Protein AF-A0A2D5EQQ9-F1 (afdb_monomer_lite)

Structure (mmCIF, N/CA/C/O backbone):
data_AF-A0A2D5EQQ9-F1
#
_entry.id   AF-A0A2D5EQQ9-F1
#
loop_
_atom_site.group_PDB
_atom_site.id
_atom_site.type_symbol
_atom_site.label_atom_id
_atom_site.label_alt_id
_atom_site.label_comp_id
_atom_site.label_asym_id
_atom_site.label_entity_id
_atom_site.label_seq_id
_atom_site.pdbx_PDB_ins_code
_atom_site.Cartn_x
_atom_site.Cartn_y
_atom_site.Cartn_z
_atom_site.occupancy
_atom_site.B_iso_or_equiv
_atom_site.auth_seq_id
_atom_site.auth_comp_id
_atom_site.auth_asym_id
_atom_site.auth_atom_id
_atom_site.pdbx_PDB_model_num
ATOM 1 N N . MET A 1 1 ? 34.894 41.410 -49.220 1.00 40.41 1 MET A N 1
ATOM 2 C CA . MET A 1 1 ? 35.485 40.521 -48.196 1.00 40.41 1 MET A CA 1
ATOM 3 C C . MET A 1 1 ? 34.356 39.900 -47.377 1.00 40.41 1 MET A C 1
ATOM 5 O O . MET A 1 1 ? 33.837 40.583 -46.500 1.00 40.41 1 MET A O 1
ATOM 9 N N . PRO A 1 2 ? 33.877 38.683 -47.694 1.00 42.31 2 PRO A N 1
ATOM 10 C CA . PRO A 1 2 ? 32.874 38.020 -46.878 1.00 42.31 2 PRO A CA 1
ATOM 11 C C . PRO A 1 2 ? 33.520 37.191 -45.761 1.00 42.31 2 PRO A C 1
ATOM 13 O O . PRO A 1 2 ? 34.627 36.673 -45.877 1.00 42.31 2 PRO A O 1
ATOM 16 N N . ARG A 1 3 ? 32.778 37.153 -44.659 1.00 48.28 3 ARG A N 1
ATOM 17 C CA . ARG A 1 3 ? 33.072 36.603 -43.340 1.00 48.28 3 ARG A CA 1
ATOM 18 C C . ARG A 1 3 ? 33.308 35.090 -43.381 1.00 48.28 3 ARG A C 1
ATOM 20 O O . ARG A 1 3 ? 32.422 34.349 -43.790 1.00 48.28 3 ARG A O 1
ATOM 27 N N . ALA A 1 4 ? 34.445 34.638 -42.861 1.00 45.56 4 ALA A N 1
ATOM 28 C CA . ALA A 1 4 ? 34.632 33.250 -42.456 1.00 45.56 4 ALA A CA 1
ATOM 29 C C . ALA A 1 4 ? 34.113 33.097 -41.016 1.00 45.56 4 ALA A C 1
ATOM 31 O O . ALA A 1 4 ? 34.856 33.287 -40.056 1.00 45.56 4 ALA A O 1
ATOM 32 N N . LEU A 1 5 ? 32.812 32.827 -40.857 1.00 48.72 5 LEU A N 1
ATOM 33 C CA . LEU A 1 5 ? 32.310 32.274 -39.599 1.00 48.72 5 LEU A CA 1
ATOM 34 C C . LEU A 1 5 ? 32.779 30.818 -39.530 1.00 48.72 5 LEU A C 1
ATOM 36 O O . LEU A 1 5 ? 32.319 29.969 -40.291 1.00 48.72 5 LEU A O 1
ATOM 40 N N . SER A 1 6 ? 33.746 30.566 -38.652 1.00 48.50 6 SER A N 1
ATOM 41 C CA . SER A 1 6 ? 34.345 29.258 -38.405 1.00 48.50 6 SER A CA 1
ATOM 42 C C . SER A 1 6 ? 33.288 28.190 -38.126 1.00 48.50 6 SER A C 1
ATOM 44 O O . SER A 1 6 ? 32.536 28.275 -37.156 1.00 48.50 6 SER A O 1
ATOM 46 N N . ALA A 1 7 ? 33.309 27.127 -38.930 1.00 52.78 7 ALA A N 1
ATOM 47 C CA . ALA A 1 7 ? 32.502 25.918 -38.758 1.00 52.78 7 ALA A CA 1
ATOM 48 C C . ALA A 1 7 ? 32.647 25.263 -37.363 1.00 52.78 7 ALA A C 1
ATOM 50 O O . ALA A 1 7 ? 31.783 24.497 -36.947 1.00 52.78 7 ALA A O 1
ATOM 51 N N . LEU A 1 8 ? 33.697 25.606 -36.605 1.00 49.38 8 LEU A N 1
ATOM 52 C CA . LEU A 1 8 ? 33.894 25.149 -35.228 1.00 49.38 8 LEU A CA 1
ATOM 53 C C . LEU A 1 8 ? 32.837 25.662 -34.237 1.00 49.38 8 LEU A C 1
ATOM 55 O O . LEU A 1 8 ? 32.541 24.966 -33.269 1.00 49.38 8 LEU A O 1
ATOM 59 N N . THR A 1 9 ? 32.237 26.836 -34.455 1.00 51.38 9 THR A N 1
ATOM 60 C CA . THR A 1 9 ? 31.252 27.386 -33.504 1.00 51.38 9 THR A CA 1
ATOM 61 C C . THR A 1 9 ? 29.887 26.700 -33.629 1.00 51.38 9 THR A C 1
ATOM 63 O O . THR A 1 9 ? 29.162 26.582 -32.645 1.00 51.38 9 THR A O 1
ATOM 66 N N . LEU A 1 10 ? 29.555 26.174 -34.813 1.00 49.75 10 LEU A N 1
ATOM 67 C CA . LEU A 1 10 ? 28.319 25.419 -35.054 1.00 49.75 10 LEU A CA 1
ATOM 68 C C . LEU A 1 10 ? 28.370 23.997 -34.470 1.00 49.75 10 LEU A C 1
ATOM 70 O O . LEU A 1 10 ? 27.341 23.481 -34.042 1.00 49.75 10 LEU A O 1
ATOM 74 N N . LEU A 1 11 ? 29.555 23.382 -34.383 1.00 49.22 11 LEU A N 1
ATOM 75 C CA . LEU A 1 11 ? 29.698 22.026 -33.841 1.00 49.22 11 LEU A CA 1
ATOM 76 C C . LEU A 1 11 ? 29.570 21.979 -32.306 1.00 49.22 11 LEU A C 1
ATOM 78 O O . LEU A 1 11 ? 29.047 21.010 -31.759 1.00 49.22 11 LEU A O 1
ATOM 82 N N . ALA A 1 12 ? 29.992 23.041 -31.611 1.00 48.69 12 ALA A N 1
ATOM 83 C CA . ALA A 1 12 ? 29.903 23.127 -30.151 1.00 48.69 12 ALA A CA 1
ATOM 84 C C . ALA A 1 12 ? 28.453 23.270 -29.643 1.00 48.69 12 ALA A C 1
ATOM 86 O O . ALA A 1 12 ? 28.118 22.755 -28.580 1.00 48.69 12 ALA A O 1
ATOM 87 N N . LEU A 1 13 ? 27.571 23.908 -30.420 1.00 50.28 13 LEU A N 1
ATOM 88 C CA . LEU A 1 13 ? 26.146 24.042 -30.087 1.00 50.28 13 LEU A CA 1
ATOM 89 C C . LEU A 1 13 ? 25.330 22.778 -30.399 1.00 50.28 13 LEU A C 1
ATOM 91 O O . LEU A 1 13 ? 24.306 22.548 -29.762 1.00 50.28 13 LEU A O 1
ATOM 95 N N . ALA A 1 14 ? 25.793 21.927 -31.319 1.00 48.41 14 ALA A N 1
ATOM 96 C CA . ALA A 1 14 ? 25.119 20.668 -31.640 1.00 48.41 14 ALA A CA 1
ATOM 97 C C . ALA A 1 14 ? 25.336 19.577 -30.571 1.00 48.41 14 ALA A C 1
ATOM 99 O O . ALA A 1 14 ? 24.468 18.729 -30.376 1.00 48.41 14 ALA A O 1
ATOM 100 N N . PHE A 1 15 ? 26.454 19.612 -29.835 1.00 45.69 15 PHE A N 1
ATOM 101 C CA . PHE A 1 15 ? 26.747 18.619 -28.791 1.00 45.69 15 PHE A CA 1
ATOM 102 C C . PHE A 1 15 ? 26.073 18.902 -27.442 1.00 45.69 15 PHE A C 1
ATOM 104 O O . PHE A 1 15 ? 25.844 17.972 -26.672 1.00 45.69 15 PHE A O 1
ATOM 111 N N . ALA A 1 16 ? 25.695 20.151 -27.161 1.00 48.94 16 ALA A N 1
ATOM 112 C CA . ALA A 1 16 ? 24.979 20.492 -25.930 1.00 48.94 16 ALA A CA 1
ATOM 113 C C . ALA A 1 16 ? 23.494 20.067 -25.950 1.00 48.94 16 ALA A C 1
ATOM 115 O O . ALA A 1 16 ? 22.870 19.980 -24.896 1.00 48.94 16 ALA A O 1
ATOM 116 N N . GLY A 1 17 ? 22.924 19.778 -27.128 1.00 43.56 17 GLY A N 1
ATOM 117 C CA . GLY A 1 17 ? 21.508 19.417 -27.285 1.00 43.56 17 GLY A CA 1
ATOM 118 C C . GLY A 1 17 ? 21.184 17.923 -27.162 1.00 43.56 17 GLY A C 1
ATOM 119 O O . GLY A 1 17 ? 20.019 17.575 -27.009 1.00 43.56 17 GLY A O 1
ATOM 120 N N . LEU A 1 18 ? 22.182 17.033 -27.211 1.00 48.16 18 LEU A N 1
ATOM 121 C CA . LEU A 1 18 ? 21.971 15.573 -27.203 1.00 48.16 18 LEU A CA 1
ATOM 122 C C . LEU A 1 18 ? 22.062 14.931 -25.807 1.00 48.16 18 LEU A C 1
ATOM 124 O O . LEU A 1 18 ? 21.893 13.723 -25.681 1.00 48.16 18 LEU A O 1
ATOM 128 N N . LEU A 1 19 ? 22.305 15.723 -24.758 1.00 50.00 19 LEU A N 1
ATOM 129 C CA . LEU A 1 19 ? 22.384 15.256 -23.366 1.00 50.00 19 LEU A CA 1
ATOM 130 C C . LEU A 1 19 ? 21.147 15.596 -22.527 1.00 50.00 19 LEU A C 1
ATOM 132 O O . LEU A 1 19 ? 21.122 15.309 -21.331 1.00 50.00 19 LEU A O 1
ATOM 136 N N . ALA A 1 20 ? 20.095 16.145 -23.137 1.00 47.59 20 ALA A N 1
ATOM 137 C CA . ALA A 1 20 ? 18.785 16.214 -22.503 1.00 47.59 20 ALA A CA 1
ATOM 138 C C . ALA A 1 20 ? 18.119 14.828 -22.570 1.00 47.59 20 ALA A C 1
ATOM 140 O O . ALA A 1 20 ? 17.139 14.618 -23.280 1.00 47.59 20 ALA A O 1
ATOM 141 N N . CYS A 1 21 ? 18.688 13.853 -21.854 1.00 53.38 21 CYS A N 1
ATOM 142 C CA . CYS A 1 21 ? 17.935 12.680 -21.441 1.00 53.38 21 CYS A CA 1
ATOM 143 C C . CYS A 1 21 ? 16.752 13.205 -20.628 1.00 53.38 21 CYS A C 1
ATOM 145 O O . CYS A 1 21 ? 16.937 13.699 -19.516 1.00 53.38 21 CYS A O 1
ATOM 147 N N . ASP A 1 22 ? 15.558 13.137 -21.204 1.00 46.75 22 ASP A N 1
ATOM 148 C CA . ASP A 1 22 ? 14.295 13.325 -20.505 1.00 46.75 22 ASP A CA 1
ATOM 149 C C . ASP A 1 22 ? 14.185 12.233 -19.427 1.00 46.75 22 ASP A C 1
ATOM 151 O O . ASP A 1 22 ? 13.644 11.154 -19.644 1.00 46.75 22 ASP A O 1
ATOM 155 N N . GLN A 1 23 ? 14.818 12.463 -18.272 1.00 52.91 23 GLN A N 1
ATOM 156 C CA . GLN A 1 23 ? 14.775 11.579 -17.104 1.00 52.91 23 GLN A CA 1
ATOM 157 C C . GLN A 1 23 ? 13.529 11.850 -16.256 1.00 52.91 23 GLN A C 1
ATOM 159 O O . GLN A 1 23 ? 13.553 11.746 -15.027 1.00 52.91 23 GLN A O 1
ATOM 164 N N . SER A 1 24 ? 12.420 12.207 -16.900 1.00 60.59 24 SER A N 1
ATOM 165 C CA . SER A 1 24 ? 11.129 12.284 -16.238 1.00 60.59 24 SER A CA 1
ATOM 166 C C . SER A 1 24 ? 10.724 10.870 -15.828 1.00 60.59 24 SER A C 1
ATOM 168 O O . SER A 1 24 ? 10.149 10.109 -16.603 1.00 60.59 24 SER A O 1
ATOM 170 N N . THR A 1 25 ? 11.065 10.474 -14.599 1.00 72.25 25 THR A N 1
ATOM 171 C CA . THR A 1 25 ? 10.564 9.223 -14.024 1.00 72.25 25 THR A CA 1
ATOM 172 C C . THR A 1 25 ? 9.053 9.366 -13.891 1.00 72.25 25 THR A C 1
ATOM 174 O O . THR A 1 25 ? 8.561 10.058 -13.002 1.00 72.25 25 THR A O 1
ATOM 177 N N . HIS A 1 26 ? 8.304 8.753 -14.803 1.00 86.94 26 HIS A N 1
ATOM 178 C CA . HIS A 1 26 ? 6.853 8.699 -14.703 1.00 86.94 26 HIS A CA 1
ATOM 179 C C . HIS A 1 26 ? 6.471 7.772 -13.553 1.00 86.94 26 HIS A C 1
ATOM 181 O O . HIS A 1 26 ? 6.958 6.647 -13.479 1.00 86.94 26 HIS A O 1
ATOM 187 N N . PHE A 1 27 ? 5.592 8.228 -12.667 1.00 90.12 27 PHE A N 1
ATOM 188 C CA . PHE A 1 27 ? 5.031 7.404 -11.603 1.00 90.12 27 PHE A CA 1
ATOM 189 C C . PHE A 1 27 ? 3.633 6.940 -12.001 1.00 90.12 27 PHE A C 1
ATOM 191 O O . PHE A 1 27 ? 2.876 7.676 -12.639 1.00 90.12 27 PHE A O 1
ATOM 198 N N . ARG A 1 28 ? 3.292 5.703 -11.637 1.00 91.75 28 ARG A N 1
ATOM 199 C CA . ARG A 1 28 ? 1.947 5.152 -11.816 1.00 91.75 28 ARG A CA 1
ATOM 200 C C . ARG A 1 28 ? 1.480 4.431 -10.558 1.00 91.75 28 ARG A C 1
ATOM 202 O O . ARG A 1 28 ? 2.297 3.754 -9.924 1.00 91.75 28 ARG A O 1
ATOM 209 N N . PRO A 1 29 ? 0.168 4.470 -10.274 1.00 92.94 29 PRO A N 1
ATOM 210 C CA . PRO A 1 29 ? -0.389 3.787 -9.125 1.00 92.94 29 PRO A CA 1
ATOM 211 C C . PRO A 1 29 ? -0.305 2.270 -9.300 1.00 92.94 29 PRO A C 1
ATOM 213 O O . PRO A 1 29 ? -0.625 1.717 -10.358 1.00 92.94 29 PRO A O 1
ATOM 216 N N . VAL A 1 30 ? 0.077 1.601 -8.221 1.00 94.06 30 VAL A N 1
ATOM 217 C CA . VAL A 1 30 ? 0.057 0.152 -8.046 1.00 94.06 30 VAL A CA 1
ATOM 218 C C . VAL A 1 30 ? -0.937 -0.155 -6.938 1.00 94.06 30 VAL A C 1
ATOM 220 O O . VAL A 1 30 ? -0.807 0.355 -5.826 1.00 94.06 30 VAL A O 1
ATOM 223 N N . ALA A 1 31 ? -1.952 -0.959 -7.240 1.00 94.12 31 ALA A N 1
ATOM 224 C CA . ALA A 1 31 ? -2.908 -1.394 -6.228 1.00 94.12 31 ALA A CA 1
ATOM 225 C C . ALA A 1 31 ? -2.278 -2.462 -5.322 1.00 94.12 31 ALA A C 1
ATOM 227 O O . ALA A 1 31 ? -1.604 -3.378 -5.804 1.00 94.12 31 ALA A O 1
ATOM 228 N N . VAL A 1 32 ? -2.486 -2.318 -4.015 1.00 92.88 32 VAL A N 1
ATOM 229 C CA . VAL A 1 32 ? -1.987 -3.242 -2.996 1.00 92.88 32 VAL A CA 1
ATOM 230 C C . VAL A 1 32 ? -3.148 -4.101 -2.506 1.00 92.88 32 VAL A C 1
ATOM 232 O O . VAL A 1 32 ? -4.038 -3.629 -1.807 1.00 92.88 32 VAL A O 1
ATOM 235 N N . ASP A 1 33 ? -3.124 -5.374 -2.880 1.00 91.75 33 ASP A N 1
ATOM 236 C CA . ASP A 1 33 ? -4.134 -6.367 -2.533 1.00 91.75 33 ASP A CA 1
ATOM 237 C C . ASP A 1 33 ? -3.710 -7.201 -1.312 1.00 91.75 33 ASP A C 1
ATOM 239 O O . ASP A 1 33 ? -2.534 -7.261 -0.940 1.00 91.75 33 ASP A O 1
ATOM 243 N N . GLY A 1 34 ? -4.668 -7.925 -0.726 1.00 88.00 34 GLY A N 1
ATOM 244 C CA . GLY A 1 34 ? -4.435 -8.830 0.408 1.00 88.00 34 GLY A CA 1
ATOM 245 C C . GLY A 1 34 ? -4.532 -8.164 1.782 1.00 88.00 34 GLY A C 1
ATOM 246 O O . GLY A 1 34 ? -4.389 -8.846 2.794 1.00 88.00 34 GLY A O 1
ATOM 247 N N . LEU A 1 35 ? -4.817 -6.859 1.824 1.00 89.38 35 LEU A N 1
ATOM 248 C CA . LEU A 1 35 ? -5.071 -6.124 3.058 1.00 89.38 35 LEU A CA 1
ATOM 249 C C . LEU A 1 35 ? -6.427 -6.534 3.675 1.00 89.38 35 LEU A C 1
ATOM 251 O O . LEU A 1 35 ? -7.410 -6.702 2.943 1.00 89.38 35 LEU A O 1
ATOM 255 N N . PRO A 1 36 ? -6.502 -6.713 5.004 1.00 87.94 36 PRO A N 1
ATOM 256 C CA . PRO A 1 36 ? -7.718 -7.118 5.701 1.00 87.94 36 PRO A CA 1
ATOM 257 C C . PRO A 1 36 ? -8.754 -5.989 5.676 1.00 87.94 36 PRO A C 1
ATOM 259 O O . PRO A 1 36 ? -8.397 -4.827 5.738 1.00 87.94 36 PRO A O 1
ATOM 262 N N . ARG A 1 37 ? -10.051 -6.298 5.605 1.00 86.44 37 ARG A N 1
ATOM 263 C CA . ARG A 1 37 ? -11.117 -5.278 5.581 1.00 86.44 37 ARG A CA 1
ATOM 264 C C . ARG A 1 37 ? -11.869 -5.246 6.902 1.00 86.44 37 ARG A C 1
ATOM 266 O O . ARG A 1 37 ? -12.277 -6.294 7.399 1.00 86.44 37 ARG A O 1
ATOM 273 N N . CYS A 1 38 ? -12.118 -4.048 7.424 1.00 84.75 38 CYS A N 1
ATOM 274 C CA . CYS A 1 38 ? -13.111 -3.875 8.475 1.00 84.75 38 CYS A CA 1
ATOM 275 C C . CYS A 1 38 ? -14.523 -4.132 7.940 1.00 84.75 38 CYS A C 1
ATOM 277 O O . CYS A 1 38 ? -14.817 -3.872 6.770 1.00 84.75 38 CYS A O 1
ATOM 279 N N . THR A 1 39 ? -15.381 -4.674 8.803 1.00 80.88 39 THR A N 1
ATOM 280 C CA . THR A 1 39 ? -16.784 -4.967 8.496 1.00 80.88 39 THR A CA 1
ATOM 281 C C . THR A 1 39 ? -17.677 -4.325 9.559 1.00 80.88 39 THR A C 1
ATOM 283 O O . THR A 1 39 ? -17.447 -4.588 10.740 1.00 80.88 39 THR A O 1
ATOM 286 N N . PRO A 1 40 ? -18.729 -3.569 9.182 1.00 78.00 40 PRO A N 1
ATOM 287 C CA . PRO A 1 40 ? -19.117 -3.153 7.826 1.00 78.00 40 PRO A CA 1
ATOM 288 C C . PRO A 1 40 ? -18.055 -2.307 7.088 1.00 78.00 40 PRO A C 1
ATOM 290 O O . PRO A 1 40 ? -17.161 -1.749 7.725 1.00 78.00 40 PRO A O 1
ATOM 293 N N . PRO A 1 41 ? -18.118 -2.238 5.740 1.00 71.94 41 PRO A N 1
ATOM 294 C CA . PRO A 1 41 ? -17.170 -1.464 4.937 1.00 71.94 41 PRO A CA 1
ATOM 295 C C . PRO A 1 41 ? -17.199 0.029 5.311 1.00 71.94 41 PRO A C 1
ATOM 297 O O . PRO A 1 41 ? -18.204 0.518 5.817 1.00 71.94 41 PRO A O 1
ATOM 300 N N . ALA A 1 42 ? -16.108 0.745 5.016 1.00 69.31 42 ALA A N 1
ATOM 301 C CA . ALA A 1 42 ? -15.850 2.146 5.395 1.00 69.31 42 ALA A CA 1
ATOM 302 C C . ALA A 1 42 ? -15.490 2.401 6.875 1.00 69.31 42 ALA A C 1
ATOM 304 O O . ALA A 1 42 ? -15.454 3.550 7.311 1.00 69.31 42 ALA A O 1
ATOM 305 N N . GLN A 1 43 ? -15.170 1.354 7.638 1.00 77.31 43 GLN A N 1
ATOM 306 C CA . GLN A 1 43 ? -14.523 1.482 8.946 1.00 77.31 43 GLN A CA 1
ATOM 307 C C . GLN A 1 43 ? -12.995 1.488 8.829 1.00 77.31 43 GLN A C 1
ATOM 309 O O . GLN A 1 43 ? -12.429 0.796 7.980 1.00 77.31 43 GLN A O 1
ATOM 314 N N . TYR A 1 44 ? -12.345 2.229 9.725 1.00 79.62 44 TYR A N 1
ATOM 315 C CA . TYR A 1 44 ? -10.888 2.313 9.825 1.00 79.62 44 TYR A CA 1
ATOM 316 C C . TYR A 1 44 ? -10.330 1.297 10.819 1.00 79.62 44 TYR A C 1
ATOM 318 O O . TYR A 1 44 ? -11.017 0.890 11.759 1.00 79.62 44 TYR A O 1
ATOM 326 N N . TYR A 1 45 ? -9.062 0.919 10.658 1.00 84.94 45 TYR A N 1
ATOM 327 C CA . TYR A 1 45 ? -8.372 0.124 11.673 1.00 84.94 45 TYR A CA 1
ATOM 328 C C . TYR A 1 45 ? -8.168 0.942 12.956 1.00 84.94 45 TYR A C 1
ATOM 330 O O . TYR A 1 45 ? -7.686 2.071 12.906 1.00 84.94 45 TYR A O 1
ATOM 338 N N . ALA A 1 46 ? -8.454 0.349 14.117 1.00 80.62 46 ALA A N 1
ATOM 339 C CA . ALA A 1 46 ? -8.109 0.911 15.426 1.00 80.62 46 ALA A CA 1
ATOM 340 C C . ALA A 1 46 ? -6.591 1.047 15.596 1.00 80.62 46 ALA A C 1
ATOM 342 O O . ALA A 1 46 ? -6.103 1.962 16.255 1.00 80.62 46 ALA A O 1
ATOM 343 N N . ARG A 1 47 ? -5.845 0.153 14.941 1.00 83.94 47 ARG A N 1
ATOM 344 C CA . ARG A 1 47 ? -4.396 0.226 14.791 1.00 83.94 47 ARG A CA 1
ATOM 345 C C . ARG A 1 47 ? -4.050 0.169 13.305 1.00 83.94 47 ARG A C 1
ATOM 347 O O . ARG A 1 47 ? -4.074 -0.927 12.739 1.00 83.94 47 ARG A O 1
ATOM 354 N N . PRO A 1 48 ? -3.769 1.318 12.662 1.00 87.62 48 PRO A N 1
ATOM 355 C CA . PRO A 1 48 ? -3.418 1.365 11.249 1.00 87.62 48 PRO A CA 1
ATOM 356 C C . PRO A 1 48 ? -2.262 0.422 10.913 1.00 87.62 48 PRO A C 1
ATOM 358 O O . PRO A 1 48 ? -1.392 0.174 11.751 1.00 87.62 48 PRO A O 1
ATOM 361 N N . LEU A 1 49 ? -2.226 -0.094 9.685 1.00 90.12 49 LEU A N 1
ATOM 362 C CA . LEU A 1 49 ? -1.039 -0.798 9.203 1.00 90.12 49 LEU A CA 1
ATOM 363 C C . LEU A 1 49 ? -0.017 0.231 8.709 1.00 90.12 49 LEU A C 1
ATOM 365 O O . LEU A 1 49 ? -0.363 1.343 8.307 1.00 90.12 49 LEU A O 1
ATOM 369 N N . CYS A 1 50 ? 1.253 -0.142 8.734 1.00 91.25 50 CYS A N 1
ATOM 370 C CA . CYS A 1 50 ? 2.333 0.636 8.149 1.00 91.25 50 CYS A CA 1
ATOM 371 C C . CYS A 1 50 ? 2.921 -0.134 6.971 1.00 91.25 50 CYS A C 1
ATOM 373 O O . CYS A 1 50 ? 3.295 -1.297 7.120 1.00 91.25 50 CYS A O 1
ATOM 375 N N . LEU A 1 51 ? 3.011 0.520 5.815 1.00 92.75 51 LEU A N 1
ATOM 376 C CA . LEU A 1 51 ? 3.664 -0.010 4.628 1.00 92.75 51 LEU A CA 1
ATOM 377 C C . LEU A 1 51 ? 4.935 0.787 4.342 1.00 92.75 51 LEU A C 1
ATOM 379 O O . LEU A 1 51 ? 4.879 1.982 4.060 1.00 92.75 51 LEU A O 1
ATOM 383 N N . GLU A 1 52 ? 6.074 0.109 4.345 1.00 93.88 52 GLU A N 1
ATOM 384 C CA . GLU A 1 52 ? 7.320 0.627 3.793 1.00 93.88 52 GLU A CA 1
ATOM 385 C C . GLU A 1 52 ? 7.601 -0.010 2.440 1.00 93.88 52 GLU A C 1
ATOM 387 O O . GLU A 1 52 ? 7.423 -1.214 2.243 1.00 93.88 52 GLU A O 1
ATOM 392 N N . ILE A 1 53 ? 8.066 0.808 1.508 1.00 94.44 53 ILE A N 1
ATOM 393 C CA . ILE A 1 53 ? 8.363 0.402 0.142 1.00 94.44 53 ILE A CA 1
ATOM 394 C C . ILE A 1 53 ? 9.768 0.867 -0.176 1.00 94.44 53 ILE A C 1
ATOM 396 O O . ILE A 1 53 ? 10.098 2.036 0.028 1.00 94.44 53 ILE A O 1
ATOM 400 N N . ASP A 1 54 ? 10.580 -0.060 -0.659 1.00 94.19 54 ASP A N 1
ATOM 401 C CA . ASP A 1 54 ? 11.997 0.138 -0.920 1.00 94.19 54 ASP A CA 1
ATOM 402 C C . ASP A 1 54 ? 12.351 -0.550 -2.244 1.00 94.19 54 ASP A C 1
ATOM 404 O O . ASP A 1 54 ? 12.041 -1.732 -2.436 1.00 94.19 54 ASP A O 1
ATOM 408 N N . GLY A 1 55 ? 12.922 0.199 -3.184 1.00 88.19 55 GLY A N 1
ATOM 409 C CA . GLY A 1 55 ? 13.314 -0.324 -4.488 1.00 88.19 55 GLY A CA 1
ATOM 410 C C . GLY A 1 55 ? 13.937 0.742 -5.379 1.00 88.19 55 GLY A C 1
ATOM 411 O O . GLY A 1 55 ? 13.548 1.911 -5.337 1.00 88.19 55 GLY A O 1
ATOM 412 N N . ASP A 1 56 ? 14.906 0.314 -6.187 1.00 75.50 56 ASP A N 1
ATOM 413 C CA . ASP A 1 56 ? 15.814 1.177 -6.942 1.00 75.50 56 ASP A CA 1
ATOM 414 C C . ASP A 1 56 ? 16.398 2.293 -6.044 1.00 75.50 56 ASP A C 1
ATOM 416 O O . ASP A 1 56 ? 17.193 2.013 -5.154 1.00 75.50 56 ASP A O 1
ATOM 420 N N . ASP A 1 57 ? 15.941 3.534 -6.225 1.00 79.69 57 ASP A N 1
ATOM 421 C CA . ASP A 1 57 ? 16.348 4.728 -5.471 1.00 79.69 57 ASP A CA 1
ATOM 422 C C . ASP A 1 57 ? 15.168 5.362 -4.713 1.00 79.69 57 ASP A C 1
ATOM 424 O O . ASP A 1 57 ? 15.225 6.504 -4.256 1.00 79.69 57 ASP A O 1
ATOM 428 N N . THR A 1 58 ? 14.041 4.652 -4.637 1.00 80.50 58 THR A N 1
ATOM 429 C CA . THR A 1 58 ? 12.806 5.138 -4.023 1.00 80.50 58 THR A CA 1
ATOM 430 C C . THR A 1 58 ? 12.572 4.436 -2.701 1.00 80.50 58 THR A C 1
ATOM 432 O O . THR A 1 58 ? 12.481 3.209 -2.623 1.00 80.50 58 THR A O 1
ATOM 435 N N . ARG A 1 59 ? 12.388 5.244 -1.658 1.00 89.62 59 ARG A N 1
ATOM 436 C CA . ARG A 1 59 ? 11.932 4.786 -0.354 1.00 89.62 59 ARG A CA 1
ATOM 437 C C . ARG A 1 59 ? 10.713 5.583 0.059 1.00 89.62 59 ARG A C 1
ATOM 439 O O . ARG A 1 59 ? 10.742 6.811 0.047 1.00 89.62 59 ARG A O 1
ATOM 446 N N . SER A 1 60 ? 9.645 4.893 0.432 1.00 88.56 60 SER A N 1
ATOM 447 C CA . SER A 1 60 ? 8.442 5.541 0.949 1.00 88.56 60 SER A CA 1
ATOM 448 C C . SER A 1 60 ? 7.878 4.775 2.133 1.00 88.56 60 SER A C 1
ATOM 450 O O . SER A 1 60 ? 8.043 3.561 2.248 1.00 88.56 60 SER A O 1
ATOM 452 N N . ARG A 1 61 ? 7.212 5.510 3.020 1.00 89.94 61 ARG A N 1
ATOM 453 C CA . ARG A 1 61 ? 6.437 4.967 4.130 1.00 89.94 61 ARG A CA 1
ATOM 454 C C . ARG A 1 61 ? 5.029 5.527 4.031 1.00 89.94 61 ARG A C 1
ATOM 456 O O . ARG A 1 61 ? 4.857 6.726 3.827 1.00 89.94 61 ARG A O 1
ATOM 463 N N . GLN A 1 62 ? 4.041 4.656 4.160 1.00 88.25 62 GLN A N 1
ATOM 464 C CA . GLN A 1 62 ? 2.631 4.999 4.063 1.00 88.25 62 GLN A CA 1
ATOM 465 C C . GLN A 1 62 ? 1.871 4.372 5.222 1.00 88.25 62 GLN A C 1
ATOM 467 O O . GLN A 1 62 ? 2.141 3.238 5.621 1.00 88.25 62 GLN A O 1
ATOM 472 N N . VAL A 1 63 ? 0.912 5.122 5.754 1.00 88.62 63 VAL A N 1
ATOM 473 C CA . VAL A 1 63 ? -0.033 4.599 6.736 1.00 88.62 63 VAL A CA 1
ATOM 474 C C . VAL A 1 63 ? -1.252 4.084 5.998 1.00 88.62 63 VAL A C 1
ATOM 476 O O . VAL A 1 63 ? -1.762 4.727 5.083 1.00 88.62 63 VAL A O 1
ATOM 479 N N . VAL A 1 64 ? -1.699 2.906 6.395 1.00 87.75 64 VAL A N 1
ATOM 480 C CA . VAL A 1 64 ? -2.768 2.162 5.751 1.00 87.75 64 VAL A CA 1
ATOM 481 C C . VAL A 1 64 ? -3.916 2.090 6.748 1.00 87.75 64 VAL A C 1
ATOM 483 O O . VAL A 1 64 ? -3.846 1.366 7.741 1.00 87.75 64 VAL A O 1
ATOM 486 N N . SER A 1 65 ? -4.943 2.901 6.516 1.00 78.00 65 SER A N 1
ATOM 487 C CA . SER A 1 65 ? -6.110 3.031 7.398 1.00 78.00 65 SER A CA 1
ATOM 488 C C . SER A 1 65 ? -7.290 2.146 6.991 1.00 78.00 65 SER A C 1
ATOM 490 O O . SER A 1 65 ? -8.182 1.920 7.804 1.00 78.00 65 SER A O 1
ATOM 492 N N . ASP A 1 66 ? -7.291 1.652 5.752 1.00 79.50 66 ASP A N 1
ATOM 493 C CA . ASP A 1 66 ? -8.277 0.730 5.185 1.00 79.50 66 ASP A CA 1
ATOM 494 C C . ASP A 1 66 ? -7.608 -0.215 4.162 1.00 79.50 66 ASP A C 1
ATOM 496 O O . ASP A 1 66 ? -6.380 -0.279 4.064 1.00 79.50 66 ASP A O 1
ATOM 500 N N . ALA A 1 67 ? -8.395 -1.027 3.455 1.00 81.44 67 ALA A N 1
ATOM 501 C CA . ALA A 1 67 ? -7.871 -2.028 2.523 1.00 81.44 67 ALA A CA 1
ATOM 502 C C . ALA A 1 67 ? -7.716 -1.528 1.079 1.00 81.44 67 ALA A C 1
ATOM 504 O O . ALA A 1 67 ? -7.280 -2.299 0.223 1.00 81.44 67 ALA A O 1
ATOM 505 N N . ASP A 1 68 ? -8.094 -0.284 0.781 1.00 83.69 68 ASP A N 1
ATOM 506 C CA . ASP A 1 68 ? -8.086 0.270 -0.573 1.00 83.69 68 ASP A CA 1
ATOM 507 C C . ASP A 1 68 ? -6.831 1.130 -0.788 1.00 83.69 68 ASP A C 1
ATOM 509 O O . ASP A 1 68 ? -6.883 2.331 -1.047 1.00 83.69 68 ASP A O 1
ATOM 513 N N . LEU A 1 69 ? -5.664 0.484 -0.705 1.00 89.25 69 LEU A N 1
ATOM 514 C CA . LEU A 1 69 ? -4.366 1.146 -0.813 1.00 89.25 69 LEU A CA 1
ATOM 515 C C . LEU A 1 69 ? -3.831 1.164 -2.251 1.00 89.25 69 LEU A C 1
ATOM 517 O O . LEU A 1 69 ? -3.776 0.145 -2.949 1.00 89.25 69 LEU A O 1
ATOM 521 N N . ARG A 1 70 ? -3.352 2.336 -2.673 1.00 91.81 70 ARG A N 1
ATOM 522 C CA . ARG A 1 70 ? -2.579 2.522 -3.906 1.00 91.81 70 ARG A CA 1
ATOM 523 C C . ARG A 1 70 ? -1.268 3.215 -3.591 1.00 91.81 70 ARG A C 1
ATOM 525 O O . ARG A 1 70 ? -1.246 4.154 -2.805 1.00 91.81 70 ARG A O 1
ATOM 532 N N . VAL A 1 71 ? -0.200 2.763 -4.236 1.00 91.44 71 VAL A N 1
ATOM 533 C CA . VAL A 1 71 ? 1.149 3.299 -4.043 1.00 91.44 71 VAL A CA 1
ATOM 534 C C . VAL A 1 71 ? 1.728 3.709 -5.388 1.00 91.44 71 VAL A C 1
ATOM 536 O O . VAL A 1 71 ? 1.622 2.963 -6.360 1.00 91.44 71 VAL A O 1
ATOM 539 N N . ASP A 1 72 ? 2.320 4.893 -5.463 1.00 91.19 72 ASP A N 1
ATOM 540 C CA . ASP A 1 72 ? 2.920 5.380 -6.700 1.00 91.19 72 ASP A CA 1
ATOM 541 C C . ASP A 1 72 ? 4.350 4.866 -6.828 1.00 91.19 72 ASP A C 1
ATOM 543 O O . ASP A 1 72 ? 5.219 5.206 -6.026 1.00 91.19 72 ASP A O 1
ATOM 547 N N . LEU A 1 73 ? 4.596 4.043 -7.850 1.00 91.75 73 LEU A N 1
ATOM 548 C CA . LEU A 1 73 ? 5.928 3.534 -8.175 1.00 91.75 73 LEU A CA 1
ATOM 549 C C . LEU A 1 73 ? 6.356 4.023 -9.560 1.00 91.75 73 LEU A C 1
ATOM 551 O O . LEU A 1 73 ? 5.494 4.141 -10.443 1.00 91.75 73 LEU A O 1
ATOM 555 N N . PRO A 1 74 ? 7.667 4.204 -9.798 1.00 91.06 74 PRO A N 1
ATOM 556 C CA . PRO A 1 74 ? 8.221 4.388 -11.131 1.00 91.06 74 PRO A CA 1
ATOM 557 C C . PRO A 1 74 ? 7.608 3.408 -12.138 1.00 91.06 74 PRO A C 1
ATOM 559 O O . PRO A 1 74 ? 7.460 2.212 -11.859 1.00 91.06 74 PRO A O 1
ATOM 562 N N . ASP A 1 75 ? 7.223 3.919 -13.303 1.00 91.38 75 ASP A N 1
ATOM 563 C CA . ASP A 1 75 ? 6.608 3.178 -14.405 1.00 91.38 75 ASP A CA 1
ATOM 564 C C . ASP A 1 75 ? 7.666 2.421 -15.213 1.00 91.38 75 ASP A C 1
ATOM 566 O O . ASP A 1 75 ? 7.843 2.597 -16.417 1.00 91.38 75 ASP A O 1
ATOM 570 N N . ARG A 1 76 ? 8.426 1.590 -14.505 1.00 87.69 76 ARG A N 1
ATOM 571 C CA . ARG A 1 76 ? 9.459 0.718 -15.050 1.00 87.69 76 ARG A CA 1
ATOM 572 C C . ARG A 1 76 ? 9.411 -0.634 -14.356 1.00 87.69 76 ARG A C 1
ATOM 574 O O . ARG A 1 76 ? 8.877 -0.770 -13.254 1.00 87.69 76 ARG A O 1
ATOM 581 N N . GLY A 1 77 ? 9.949 -1.641 -15.033 1.00 87.38 77 GLY A N 1
ATOM 582 C CA . GLY A 1 77 ? 10.132 -2.959 -14.442 1.00 87.38 77 GLY A CA 1
ATOM 583 C C . GLY A 1 77 ? 11.200 -2.908 -13.355 1.00 87.38 77 GLY A C 1
ATOM 584 O O . GLY A 1 77 ? 12.248 -2.308 -13.566 1.00 87.38 77 GLY A O 1
ATOM 585 N N . GLY A 1 78 ? 10.942 -3.549 -12.221 1.00 89.75 78 GLY A N 1
ATOM 586 C CA . GLY A 1 78 ? 11.906 -3.620 -11.129 1.00 89.75 78 GLY A CA 1
ATOM 587 C C . GLY A 1 78 ? 11.493 -4.617 -10.060 1.00 89.75 78 GLY A C 1
ATOM 588 O O . GLY A 1 78 ? 10.352 -5.095 -10.033 1.00 89.75 78 GLY A O 1
ATOM 589 N N . GLU A 1 79 ? 12.440 -4.941 -9.190 1.00 93.88 79 GLU A N 1
ATOM 590 C CA . GLU A 1 79 ? 12.190 -5.698 -7.973 1.00 93.88 79 GLU A CA 1
ATOM 591 C C . GLU A 1 79 ? 12.010 -4.730 -6.806 1.00 93.88 79 GLU A C 1
ATOM 593 O O . GLU A 1 79 ? 12.813 -3.825 -6.602 1.00 93.88 79 GLU A O 1
ATOM 598 N N . TRP A 1 80 ? 10.927 -4.919 -6.062 1.00 94.25 80 TRP A N 1
ATOM 599 C CA . TRP A 1 80 ? 10.494 -4.028 -4.999 1.00 94.25 80 TRP A CA 1
ATOM 600 C C . TRP A 1 80 ? 10.324 -4.821 -3.712 1.00 94.25 80 TRP A C 1
ATOM 602 O O . TRP A 1 80 ? 9.727 -5.904 -3.708 1.00 94.25 80 TRP A O 1
ATOM 612 N N . THR A 1 81 ? 10.820 -4.265 -2.613 1.00 95.69 81 THR A N 1
ATOM 613 C CA . THR A 1 81 ? 10.603 -4.797 -1.271 1.00 95.69 81 THR A CA 1
ATOM 614 C C . THR A 1 81 ? 9.488 -4.016 -0.597 1.00 95.69 81 THR A C 1
ATOM 616 O O . THR A 1 81 ? 9.623 -2.828 -0.317 1.00 95.69 81 THR A O 1
ATOM 619 N N . PHE A 1 82 ? 8.397 -4.710 -0.291 1.00 95.06 82 PHE A N 1
ATOM 620 C CA . PHE A 1 82 ? 7.287 -4.189 0.497 1.00 95.06 82 PHE A CA 1
ATOM 621 C C . PHE A 1 82 ? 7.393 -4.752 1.908 1.00 95.06 82 PHE A C 1
ATOM 623 O O . PHE A 1 82 ? 7.484 -5.967 2.072 1.00 95.06 82 PHE A O 1
ATOM 630 N N . ARG A 1 83 ? 7.382 -3.906 2.932 1.00 94.12 83 ARG A N 1
ATOM 631 C CA . ARG A 1 83 ? 7.343 -4.330 4.333 1.00 94.12 83 ARG A CA 1
ATOM 632 C C . ARG A 1 83 ? 6.052 -3.826 4.948 1.00 94.12 83 ARG A C 1
ATOM 634 O O . ARG A 1 83 ? 5.831 -2.622 4.981 1.00 94.12 83 ARG A O 1
ATOM 641 N N . LEU A 1 84 ? 5.204 -4.743 5.388 1.00 93.31 84 LEU A N 1
ATOM 642 C CA . LEU A 1 84 ? 3.920 -4.422 5.999 1.00 93.31 84 LEU A CA 1
ATOM 643 C C . LEU A 1 84 ? 3.957 -4.834 7.468 1.00 93.31 84 LEU A C 1
ATOM 645 O O . LEU A 1 84 ? 4.356 -5.955 7.777 1.00 93.31 84 LEU A O 1
ATOM 649 N N . GLY A 1 85 ? 3.533 -3.941 8.349 1.00 91.44 85 GLY A N 1
ATOM 650 C CA . GLY A 1 85 ? 3.471 -4.181 9.786 1.00 91.44 85 GLY A CA 1
ATOM 651 C C . GLY A 1 85 ? 2.393 -3.335 10.445 1.00 91.44 85 GLY A C 1
ATOM 652 O O . GLY A 1 85 ? 1.509 -2.797 9.772 1.00 91.44 85 GLY A O 1
ATOM 653 N N . HIS A 1 86 ? 2.466 -3.207 11.763 1.00 89.25 86 HIS A N 1
ATOM 654 C CA . HIS A 1 86 ? 1.531 -2.408 12.545 1.00 89.25 86 HIS A CA 1
ATOM 655 C C . HIS A 1 86 ? 2.099 -1.031 12.843 1.00 89.25 86 HIS A C 1
ATOM 657 O O . HIS A 1 86 ? 3.289 -0.874 13.111 1.00 89.25 86 HIS A O 1
ATOM 663 N N . CYS A 1 87 ? 1.224 -0.033 12.819 1.00 88.19 87 CYS A N 1
ATOM 664 C CA . CYS A 1 87 ? 1.581 1.287 13.275 1.00 88.19 87 CYS A CA 1
ATOM 665 C C . CYS A 1 87 ? 1.528 1.378 14.801 1.00 88.19 87 CYS A C 1
ATOM 667 O O . CYS A 1 87 ? 0.493 1.097 15.412 1.00 88.19 87 CYS A O 1
ATOM 669 N N . GLU A 1 88 ? 2.628 1.816 15.404 1.00 85.50 88 GLU A N 1
ATOM 670 C CA . GLU A 1 88 ? 2.695 2.164 16.814 1.00 85.50 88 GLU A CA 1
ATOM 671 C C . GLU A 1 88 ? 2.473 3.668 17.009 1.00 85.50 88 GLU A C 1
ATOM 673 O O . GLU A 1 88 ? 2.970 4.497 16.241 1.00 85.50 88 GLU A O 1
ATOM 678 N N . HIS A 1 89 ? 1.726 4.018 18.059 1.00 76.25 89 HIS A N 1
ATOM 679 C CA . HIS A 1 89 ? 1.388 5.400 18.410 1.00 76.25 89 HIS A CA 1
ATOM 680 C C . HIS A 1 89 ? 0.810 6.211 17.230 1.00 76.25 89 HIS A C 1
ATOM 682 O O . HIS A 1 89 ? 1.348 7.277 16.911 1.00 76.25 89 HIS A O 1
ATOM 688 N N . PRO A 1 90 ? -0.268 5.740 16.564 1.00 74.25 90 PRO A N 1
ATOM 689 C CA . PRO A 1 90 ? -0.856 6.473 15.452 1.00 74.25 90 PRO A CA 1
ATOM 690 C C . PRO A 1 90 ? -1.295 7.859 15.930 1.00 74.25 90 PRO A C 1
ATOM 692 O O . PRO A 1 90 ? -2.132 7.989 16.826 1.00 74.25 90 PRO A O 1
ATOM 695 N N . ARG A 1 91 ? -0.714 8.905 15.341 1.00 70.81 91 ARG A N 1
ATOM 696 C CA . ARG A 1 91 ? -1.159 10.279 15.577 1.00 70.81 91 ARG A CA 1
ATOM 697 C C . ARG A 1 91 ? -2.230 10.604 14.558 1.00 70.81 91 ARG A C 1
ATOM 699 O O . ARG A 1 91 ? -1.957 10.659 13.359 1.00 70.81 91 ARG A O 1
ATOM 706 N N . ASP A 1 92 ? -3.447 10.786 15.050 1.00 68.81 92 ASP A N 1
ATOM 707 C CA . ASP A 1 92 ? -4.566 11.263 14.251 1.00 68.81 92 ASP A CA 1
ATOM 708 C C . ASP A 1 92 ? -4.405 12.775 14.028 1.00 68.81 92 ASP A C 1
ATOM 710 O O . ASP A 1 92 ? -4.466 13.567 14.971 1.00 68.81 92 ASP A O 1
ATOM 714 N N . PHE A 1 93 ? -4.132 13.170 12.784 1.00 59.41 93 PHE A N 1
ATOM 715 C CA . PHE A 1 93 ? -4.141 14.578 12.376 1.00 59.41 93 PHE A CA 1
ATOM 716 C C . PHE A 1 93 ? -5.500 14.978 11.796 1.00 59.41 93 PHE A C 1
ATOM 718 O O . PHE A 1 93 ? -5.897 16.142 11.874 1.00 59.41 93 PHE A O 1
ATOM 725 N N . SER A 1 94 ? -6.194 14.024 11.175 1.00 61.78 94 SER A N 1
ATOM 726 C CA . SER A 1 94 ? -7.561 14.136 10.679 1.00 61.78 94 SER A CA 1
ATOM 727 C C . SER A 1 94 ? -8.130 12.739 10.415 1.00 61.78 94 SER A C 1
ATOM 729 O O . SER A 1 94 ? -7.377 11.785 10.224 1.00 61.78 94 SER A O 1
ATOM 731 N N . ARG A 1 95 ? -9.459 12.647 10.233 1.00 57.44 95 ARG A N 1
ATOM 732 C CA . ARG A 1 95 ? -10.188 11.400 9.902 1.00 57.44 95 ARG A CA 1
ATOM 733 C C . ARG A 1 95 ? -9.575 10.558 8.767 1.00 57.44 95 ARG A C 1
ATOM 735 O O . ARG A 1 95 ? -9.919 9.392 8.636 1.00 57.44 95 ARG A O 1
ATOM 742 N N . THR A 1 96 ? -8.729 11.141 7.917 1.00 55.44 96 THR A N 1
ATOM 743 C CA . THR A 1 96 ? -8.107 10.475 6.762 1.00 55.44 96 THR A CA 1
ATOM 744 C C . THR A 1 96 ? -6.582 10.573 6.748 1.00 55.44 96 THR A C 1
ATOM 746 O O . THR A 1 96 ? -5.962 10.213 5.747 1.00 55.44 96 THR A O 1
ATOM 749 N N . ARG A 1 97 ? -5.952 11.130 7.790 1.00 61.62 97 ARG A N 1
ATOM 750 C CA . ARG A 1 97 ? -4.505 11.356 7.817 1.00 61.62 97 ARG A CA 1
ATOM 751 C C . ARG A 1 97 ? -3.932 10.958 9.167 1.00 61.62 97 ARG A C 1
ATOM 753 O O . ARG A 1 97 ? -4.040 11.681 10.153 1.00 61.62 97 ARG A O 1
ATOM 760 N N . TYR A 1 98 ? -3.259 9.819 9.149 1.00 68.06 98 TYR A N 1
ATOM 761 C CA . TYR A 1 98 ? -2.489 9.305 10.266 1.00 68.06 98 TYR A CA 1
ATOM 762 C C . TYR A 1 98 ? -1.003 9.502 9.988 1.00 68.06 98 TYR A C 1
ATOM 764 O O . TYR A 1 98 ? -0.542 9.291 8.864 1.00 68.06 98 TYR A O 1
ATOM 772 N N . GLU A 1 99 ? -0.248 9.872 11.014 1.00 76.56 99 GLU A N 1
ATOM 773 C CA . GLU A 1 99 ? 1.198 9.671 11.022 1.00 76.56 99 GLU A CA 1
ATOM 774 C C . GLU A 1 99 ? 1.510 8.463 11.887 1.00 76.56 99 GLU A C 1
ATOM 776 O O . GLU A 1 99 ? 0.895 8.249 12.936 1.00 76.56 99 GLU A O 1
ATOM 781 N N . CYS A 1 100 ? 2.486 7.688 11.435 1.00 82.25 100 CYS A N 1
ATOM 782 C CA . CYS A 1 100 ? 2.993 6.574 12.195 1.00 82.25 100 CYS A CA 1
ATOM 783 C C . CYS A 1 100 ? 4.360 6.912 12.767 1.00 82.25 100 CYS A C 1
ATOM 785 O O . CYS A 1 100 ? 5.287 7.166 11.994 1.00 82.25 100 CYS A O 1
ATOM 787 N N . GLY A 1 101 ? 4.476 6.907 14.098 1.00 81.44 101 GLY A N 1
ATOM 788 C CA . GLY A 1 101 ? 5.759 7.121 14.763 1.00 81.44 101 GLY A CA 1
ATOM 789 C C . GLY A 1 101 ? 6.730 5.995 14.423 1.00 81.44 101 GLY A C 1
ATOM 790 O O . GLY A 1 101 ? 7.789 6.234 13.839 1.00 81.44 101 GLY A O 1
ATOM 791 N N . GLU A 1 102 ? 6.321 4.759 14.709 1.00 86.94 102 GLU A N 1
ATOM 792 C CA . GLU A 1 102 ? 7.130 3.561 14.480 1.00 86.94 102 GLU A CA 1
ATOM 793 C C . GLU A 1 102 ? 6.309 2.441 13.837 1.00 86.94 102 GLU A C 1
ATOM 795 O O . GLU A 1 102 ? 5.111 2.301 14.081 1.00 86.94 102 GLU A O 1
ATOM 800 N N . CYS A 1 103 ? 6.962 1.646 12.988 1.00 88.75 103 CYS A N 1
ATOM 801 C CA . CYS A 1 103 ? 6.349 0.504 12.319 1.00 88.75 103 CYS A CA 1
ATOM 802 C C . CYS A 1 103 ? 6.910 -0.782 12.922 1.00 88.75 103 CYS A C 1
ATOM 804 O O . CYS A 1 103 ? 8.096 -1.079 12.762 1.00 88.75 103 CYS A O 1
ATOM 806 N N . LEU A 1 104 ? 6.056 -1.526 13.620 1.00 88.62 104 LEU A N 1
ATOM 807 C CA . LEU A 1 104 ? 6.406 -2.757 14.323 1.00 88.62 104 LEU A CA 1
ATOM 808 C C . LEU A 1 104 ? 5.956 -3.992 13.542 1.00 88.62 1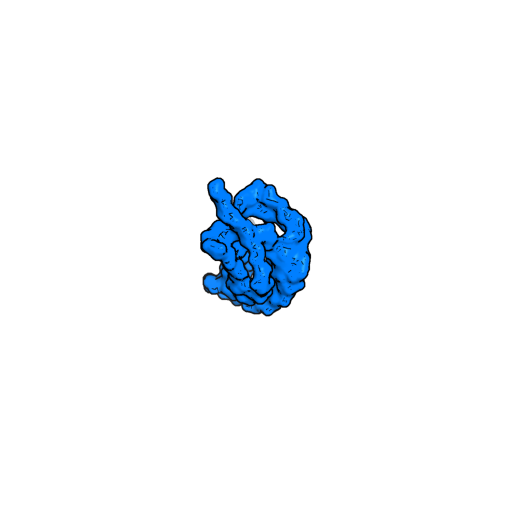04 LEU A C 1
ATOM 810 O O . LEU A 1 104 ? 5.115 -3.905 12.646 1.00 88.62 104 LEU A O 1
ATOM 814 N N . ASP A 1 105 ? 6.522 -5.148 13.894 1.00 88.38 105 ASP A N 1
ATOM 815 C CA . ASP A 1 105 ? 6.154 -6.459 13.338 1.00 88.38 105 ASP A CA 1
ATOM 816 C C . ASP A 1 105 ? 6.191 -6.499 11.801 1.00 88.38 105 ASP A C 1
ATOM 818 O O . ASP A 1 105 ? 5.305 -7.021 11.125 1.00 8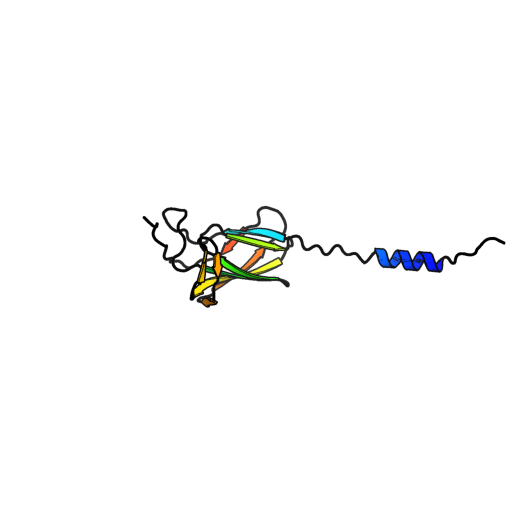8.38 105 ASP A O 1
ATOM 822 N N . MET A 1 106 ? 7.232 -5.889 11.232 1.00 91.00 106 MET A N 1
ATOM 823 C CA . MET A 1 106 ? 7.359 -5.695 9.792 1.00 91.00 106 MET A CA 1
ATOM 824 C C . MET A 1 106 ? 7.670 -7.006 9.065 1.00 91.00 106 MET A C 1
ATOM 826 O O . MET A 1 106 ? 8.742 -7.594 9.223 1.00 91.00 106 MET A O 1
ATOM 830 N N . HIS A 1 107 ? 6.768 -7.416 8.177 1.00 91.88 107 HIS A N 1
ATOM 831 C CA . HIS A 1 107 ? 6.936 -8.576 7.309 1.00 91.88 107 HIS A CA 1
ATOM 832 C C . HIS A 1 107 ? 7.304 -8.150 5.888 1.00 91.88 107 HIS A C 1
ATOM 834 O O . HIS A 1 107 ? 6.530 -7.492 5.190 1.00 91.88 107 HIS A O 1
ATOM 840 N N . ALA A 1 108 ? 8.499 -8.544 5.445 1.00 93.75 108 ALA A N 1
ATOM 841 C CA . ALA A 1 108 ? 9.013 -8.218 4.122 1.00 93.75 108 ALA A CA 1
ATOM 842 C C . ALA A 1 108 ? 8.498 -9.183 3.046 1.00 93.75 108 ALA A C 1
ATOM 844 O O . ALA A 1 108 ? 8.507 -10.402 3.209 1.00 93.75 108 ALA A O 1
ATOM 845 N N . THR A 1 109 ? 8.101 -8.623 1.912 1.00 94.75 109 THR A N 1
ATOM 846 C CA . THR A 1 109 ? 7.634 -9.333 0.728 1.00 94.75 109 THR A CA 1
ATOM 847 C C . THR A 1 109 ? 8.277 -8.711 -0.504 1.00 94.75 109 THR A C 1
ATOM 849 O O . THR A 1 109 ? 8.027 -7.554 -0.835 1.00 94.75 109 THR A O 1
ATOM 852 N N . VAL A 1 110 ? 9.098 -9.495 -1.202 1.00 95.19 110 VAL A N 1
ATOM 853 C CA . VAL A 1 110 ? 9.752 -9.070 -2.444 1.00 95.19 110 VAL A CA 1
ATOM 854 C C . VAL A 1 110 ? 8.871 -9.422 -3.637 1.00 95.19 110 VAL A C 1
ATOM 856 O O . VAL A 1 110 ? 8.339 -10.538 -3.734 1.00 95.19 110 VAL A O 1
ATOM 859 N N . ARG A 1 111 ? 8.663 -8.455 -4.535 1.00 94.62 111 ARG A N 1
ATOM 860 C CA . ARG A 1 111 ? 7.800 -8.594 -5.713 1.00 94.62 111 ARG A CA 1
ATOM 861 C C . ARG A 1 111 ? 8.410 -7.881 -6.904 1.00 94.62 111 ARG A C 1
ATOM 863 O O . ARG A 1 111 ? 8.878 -6.753 -6.795 1.00 94.62 111 ARG A O 1
ATOM 870 N N . ARG A 1 112 ? 8.334 -8.520 -8.069 1.00 93.06 112 ARG A N 1
ATOM 871 C CA . ARG A 1 112 ? 8.603 -7.845 -9.336 1.00 93.06 112 ARG A CA 1
ATOM 872 C C . ARG A 1 112 ? 7.346 -7.136 -9.801 1.00 93.06 112 ARG A C 1
ATOM 874 O O . ARG A 1 112 ? 6.293 -7.761 -9.909 1.00 93.06 112 ARG A O 1
ATOM 881 N N . VAL A 1 113 ? 7.472 -5.848 -10.088 1.00 92.94 113 VAL A N 1
ATOM 882 C CA . VAL A 1 113 ? 6.385 -5.027 -10.619 1.00 92.94 113 VAL A CA 1
ATOM 883 C C . VAL A 1 113 ? 6.822 -4.520 -11.988 1.00 92.94 113 VAL A C 1
ATOM 885 O O . VAL A 1 113 ? 7.850 -3.860 -12.103 1.00 92.94 113 VAL A O 1
ATOM 888 N N . GLY A 1 114 ? 6.066 -4.869 -13.030 1.00 90.88 114 GLY A N 1
ATOM 889 C CA . GLY A 1 114 ? 6.308 -4.407 -14.400 1.00 90.88 114 GLY A CA 1
ATOM 890 C C . GLY A 1 114 ? 5.783 -2.986 -14.656 1.00 90.88 114 GLY A C 1
ATOM 891 O O . GLY A 1 114 ? 5.059 -2.452 -13.810 1.00 90.88 114 GLY A O 1
ATOM 892 N N . PRO A 1 115 ? 6.116 -2.385 -15.813 1.00 92.00 115 PRO A N 1
ATOM 893 C CA . PRO A 1 115 ? 5.545 -1.112 -16.251 1.00 92.00 115 PRO A CA 1
ATOM 894 C C . PRO A 1 115 ? 4.102 -1.271 -16.761 1.00 92.00 115 PRO A C 1
ATOM 896 O O . PRO A 1 115 ? 3.651 -2.379 -17.061 1.00 92.00 115 PRO A O 1
ATOM 899 N N . GLY A 1 116 ? 3.401 -0.150 -16.923 1.00 89.69 116 GLY A N 1
ATOM 900 C CA . GLY A 1 116 ? 2.099 -0.058 -17.580 1.00 89.69 116 GLY A CA 1
ATOM 901 C C . GLY A 1 116 ? 0.910 0.174 -16.637 1.00 89.69 116 GLY A C 1
ATOM 902 O O . GLY A 1 116 ? 1.063 0.343 -15.426 1.00 89.69 116 GLY A O 1
ATOM 903 N N . PRO A 1 117 ? -0.315 0.241 -17.184 1.00 90.31 117 PRO A N 1
ATOM 904 C CA . PRO A 1 117 ? -1.529 0.429 -16.395 1.00 90.31 117 PRO A CA 1
ATOM 905 C C . PRO A 1 117 ? -1.952 -0.852 -15.655 1.00 90.31 117 PRO A C 1
ATOM 907 O O . PRO A 1 117 ? -1.640 -1.963 -16.072 1.00 90.31 117 PRO A O 1
ATOM 910 N N . GLY A 1 118 ? -2.726 -0.699 -14.572 1.00 88.81 118 GLY A N 1
ATOM 911 C CA . GLY A 1 118 ? -3.363 -1.830 -13.875 1.00 88.81 118 GLY A CA 1
ATOM 912 C C . GLY A 1 118 ? -2.423 -2.690 -13.022 1.00 88.81 118 GLY A C 1
ATOM 913 O O . GLY A 1 118 ? -2.753 -3.835 -12.709 1.00 88.81 118 GLY A O 1
ATOM 914 N N . ARG A 1 119 ? -1.259 -2.150 -12.649 1.00 93.19 119 ARG A N 1
ATOM 915 C CA . ARG A 1 119 ? -0.263 -2.813 -11.797 1.00 93.19 119 ARG A CA 1
ATOM 916 C C . ARG A 1 119 ? -0.869 -3.158 -10.436 1.00 93.19 119 ARG A C 1
ATOM 918 O O . ARG A 1 119 ? -1.547 -2.333 -9.820 1.00 93.19 119 ARG A O 1
ATOM 925 N N . ARG A 1 120 ? -0.596 -4.374 -9.966 1.00 94.12 120 ARG A N 1
ATOM 926 C CA . ARG A 1 120 ? -1.072 -4.900 -8.684 1.00 94.12 120 ARG A CA 1
ATOM 927 C C . ARG A 1 120 ? 0.014 -5.684 -7.974 1.00 94.12 120 ARG A C 1
ATOM 929 O O . ARG A 1 120 ? 0.830 -6.341 -8.620 1.00 94.12 120 ARG A O 1
ATOM 936 N N . VAL A 1 121 ? -0.014 -5.634 -6.650 1.00 93.75 121 VAL A N 1
ATOM 937 C CA . VAL A 1 121 ? 0.838 -6.436 -5.781 1.00 93.75 121 VAL A CA 1
ATOM 938 C C . VAL A 1 121 ? 0.010 -6.995 -4.635 1.00 93.75 121 VAL A C 1
ATOM 940 O O . VAL A 1 121 ? -0.736 -6.267 -3.998 1.00 93.75 121 VAL A O 1
ATOM 943 N N . THR A 1 122 ? 0.144 -8.288 -4.356 1.00 93.12 122 THR A N 1
ATOM 944 C CA . THR A 1 122 ? -0.509 -8.913 -3.201 1.00 93.12 122 THR A CA 1
ATOM 945 C C . THR A 1 122 ? 0.493 -9.080 -2.070 1.00 93.12 122 THR A C 1
ATOM 947 O O . THR A 1 122 ? 1.538 -9.727 -2.251 1.00 93.12 122 THR A O 1
ATOM 950 N N . LEU A 1 123 ? 0.159 -8.515 -0.909 1.00 90.94 123 LEU A N 1
ATOM 951 C CA . LEU A 1 123 ? 0.955 -8.602 0.311 1.00 90.94 123 LEU A CA 1
ATOM 952 C C . LEU A 1 123 ? 0.271 -9.530 1.327 1.00 90.94 123 LEU A C 1
ATOM 954 O O . LEU A 1 123 ? -0.949 -9.477 1.479 1.00 90.94 123 LEU A O 1
ATOM 958 N N . PRO A 1 124 ? 1.027 -10.387 2.032 1.00 85.56 124 PRO A N 1
ATOM 959 C CA . PRO A 1 124 ? 0.500 -11.155 3.149 1.00 85.56 124 PRO A CA 1
ATOM 960 C C . PRO A 1 124 ? 0.304 -10.217 4.344 1.00 85.56 124 PRO A C 1
ATOM 962 O O . PRO A 1 124 ? 1.258 -9.871 5.037 1.00 85.56 124 PRO A O 1
ATOM 965 N N . ALA A 1 125 ? -0.929 -9.775 4.562 1.00 77.69 125 ALA A N 1
ATOM 966 C CA . ALA A 1 125 ? -1.246 -8.910 5.685 1.00 77.69 125 ALA A CA 1
ATOM 967 C C . ALA A 1 125 ? -1.410 -9.688 7.004 1.00 77.69 125 ALA A C 1
ATOM 969 O O . ALA A 1 125 ? -1.671 -10.899 6.980 1.00 77.69 125 ALA A O 1
ATOM 970 N N . PRO A 1 126 ? -1.277 -9.013 8.162 1.00 75.69 126 PRO A N 1
ATOM 971 C CA . PRO A 1 126 ? -1.573 -9.611 9.459 1.00 75.69 126 PRO A CA 1
ATOM 972 C C . PRO A 1 126 ? -2.985 -10.208 9.484 1.00 75.69 126 PRO A C 1
ATOM 974 O O . PRO A 1 126 ? -3.929 -9.631 8.945 1.00 75.69 126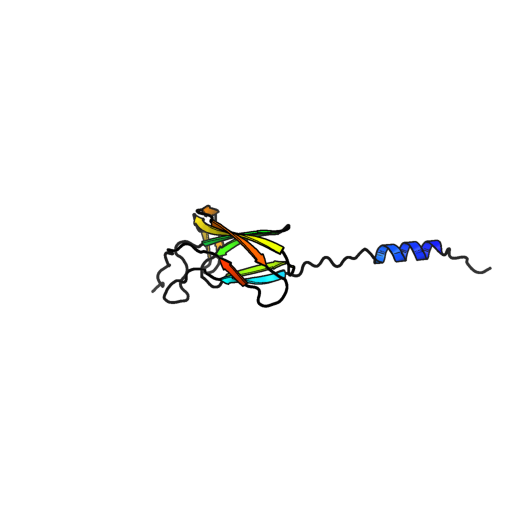 PRO A O 1
ATOM 977 N N . ARG A 1 127 ? -3.139 -11.382 10.111 1.00 69.19 127 ARG A N 1
ATOM 978 C CA . ARG A 1 127 ? -4.416 -12.125 10.111 1.00 69.19 127 ARG A CA 1
ATOM 979 C C . ARG A 1 127 ? -5.514 -11.462 10.943 1.00 69.19 127 ARG A C 1
ATOM 981 O O . ARG A 1 127 ? -6.685 -11.757 10.730 1.00 69.19 127 ARG A O 1
ATOM 988 N N . THR A 1 128 ? -5.144 -10.612 11.892 1.00 74.06 128 THR A N 1
ATOM 989 C CA . THR A 1 128 ? -6.061 -9.960 12.828 1.00 74.06 128 THR A CA 1
ATOM 990 C C . THR A 1 128 ? -5.896 -8.453 12.755 1.00 74.06 128 THR A C 1
ATOM 992 O O . THR A 1 128 ? -4.790 -7.938 12.909 1.00 74.06 128 THR A O 1
ATOM 995 N N . ILE A 1 129 ? -7.014 -7.763 12.544 1.00 82.69 129 ILE A N 1
ATOM 996 C CA . ILE A 1 129 ? -7.139 -6.312 12.671 1.00 82.69 129 ILE A CA 1
ATOM 997 C C . ILE A 1 129 ? -8.240 -5.987 13.667 1.00 82.69 129 ILE A C 1
ATOM 999 O O . ILE A 1 129 ? -9.247 -6.687 13.753 1.00 82.69 129 ILE A O 1
ATOM 1003 N N . GLU A 1 130 ? -8.040 -4.903 14.398 1.00 85.81 130 GLU A N 1
ATOM 1004 C CA . GLU A 1 130 ? -9.069 -4.280 15.219 1.00 85.81 130 GLU A CA 1
ATOM 1005 C C . GLU A 1 130 ? -9.617 -3.084 14.444 1.00 85.81 130 GLU A C 1
ATOM 1007 O O . GLU A 1 130 ? -8.850 -2.357 13.812 1.00 85.81 130 GLU A O 1
ATOM 1012 N N . CYS A 1 131 ? -10.931 -2.882 14.478 1.00 85.94 131 CYS A N 1
ATOM 1013 C CA . CYS A 1 131 ? -11.619 -1.822 13.745 1.00 85.94 131 CYS A CA 1
ATOM 1014 C C . CYS A 1 131 ? -12.180 -0.789 14.716 1.00 85.94 131 CYS A C 1
ATOM 1016 O O . CYS A 1 131 ? -12.641 -1.143 15.802 1.00 85.94 131 CYS A O 1
ATOM 1018 N N . ILE A 1 132 ? -12.145 0.483 14.324 1.00 80.69 132 ILE A N 1
ATOM 1019 C CA . ILE A 1 132 ? -12.802 1.550 15.075 1.00 80.69 132 ILE A CA 1
ATOM 1020 C C . ILE A 1 132 ? -14.315 1.373 14.895 1.00 80.69 132 ILE A C 1
ATOM 1022 O O . ILE A 1 132 ? -14.779 1.305 13.751 1.00 80.69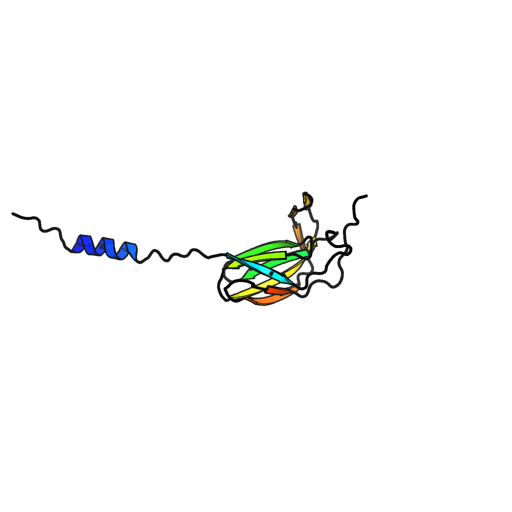 132 ILE A O 1
ATOM 1026 N N . PRO A 1 133 ? -15.094 1.290 15.987 1.00 78.19 133 PRO A N 1
ATOM 1027 C CA . PRO A 1 133 ? -16.542 1.206 15.885 1.00 78.19 133 PRO A CA 1
ATOM 1028 C C . PRO A 1 133 ? -17.110 2.473 15.2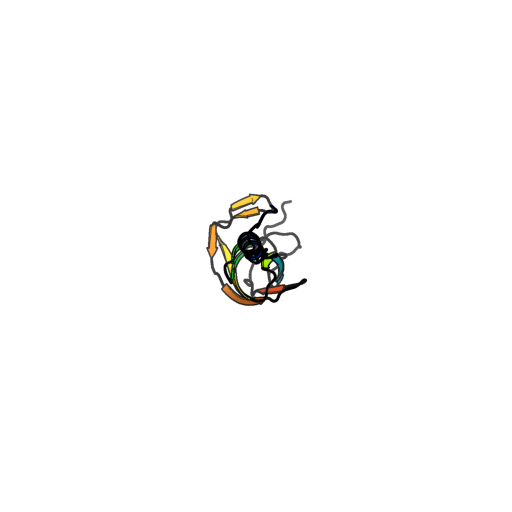23 1.00 78.19 133 PRO A C 1
ATOM 1030 O O . PRO A 1 133 ? -16.522 3.553 15.350 1.00 78.19 133 PRO A O 1
ATOM 1033 N N . PRO A 1 134 ? -18.249 2.373 14.518 1.00 72.75 134 PRO A N 1
ATOM 1034 C CA . PRO A 1 134 ? -18.916 3.551 13.981 1.00 72.75 134 PRO A CA 1
ATOM 1035 C C . PRO A 1 134 ? -19.256 4.502 15.136 1.00 72.75 134 PRO A C 1
ATOM 1037 O O . PRO A 1 134 ? -19.692 4.064 16.198 1.00 72.75 134 PRO A O 1
ATOM 1040 N N . SER A 1 135 ? -18.995 5.794 14.951 1.00 67.00 135 SER A N 1
ATOM 1041 C CA . SER A 1 135 ? -19.426 6.820 15.901 1.00 67.00 135 SER A CA 1
ATOM 1042 C C . SER A 1 135 ? -20.936 7.002 15.741 1.00 67.00 135 SER A C 1
ATOM 1044 O O . SER A 1 135 ? -21.363 7.372 14.646 1.00 67.00 135 SER A O 1
ATOM 1046 N N . ASP A 1 136 ? -21.707 6.699 16.785 1.00 58.03 136 ASP A N 1
ATOM 1047 C CA . ASP A 1 136 ? -23.152 6.969 16.848 1.00 58.03 136 ASP A CA 1
ATOM 1048 C C . ASP A 1 136 ? -23.467 8.478 16.820 1.00 58.03 136 ASP A C 1
ATOM 1050 O O . ASP A 1 136 ? -22.672 9.272 17.386 1.00 58.03 136 ASP A O 1
#

pLDDT: mean 78.47, std 16.3, range [40.41, 95.69]

Radius of gyration: 23.52 Å; chains: 1; bounding box: 59×53×67 Å

Secondary structure (DSSP, 8-state):
------HHHHHHHH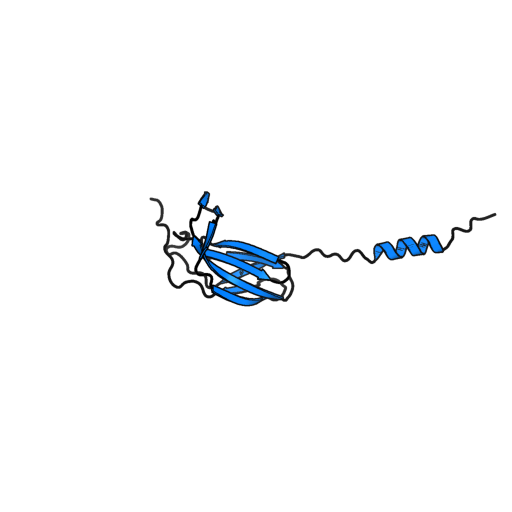HTTTT-------EEEEEEE-----SSTTPPBSS-EEEEEEETTEEEEEEESSS-EEEEEESS-EEEEEEEEEEES-EEEETTEEE-SEEEEEEEEEEEE-SSTT-EEE----S---BPPPP-

Sequence (136 aa):
MPRALSALTLLALAFAGLLACDQSTHFRPVAVDGLPRCTPPAQYYARPLCLEIDGDDTRSRQVVSDADLRVDLPDRGGEWTFRLGHCEHPRDFSRTRYECGECLDMHATVRRVGPGPGRRVTLPAPRTIECIPPSD

Foldseek 3Di:
DDDDPDPVVVVVVVVVPPPPPVPPQDKDKAWEAQADADPPGPWWFPWWKWKWKDWDPDTDIDTHGGRGDIDIDGQAKTKMKIWIATADPWDDPDPPDTDGPDGPPIDIDIDIWHGDPPHYDYDNYDPDTHTDDDDD